Protein AF-A3DMK6-F1 (afdb_monomer_lite)

Organism: Staphylothermus marinus (strain ATCC 43588 / DSM 3639 / JCM 9404 / F1) (NCBI:txid399550)

Structure (mmCIF, N/CA/C/O backbone):
data_AF-A3DMK6-F1
#
_entry.id   AF-A3DMK6-F1
#
loop_
_atom_site.group_PDB
_atom_site.id
_atom_site.type_symbol
_atom_site.label_atom_id
_atom_site.label_alt_id
_atom_site.label_comp_id
_atom_site.label_asym_id
_atom_site.label_entity_id
_atom_site.label_seq_id
_atom_site.pdbx_PDB_ins_code
_atom_site.Cartn_x
_atom_site.Cartn_y
_atom_site.Cartn_z
_atom_site.occupancy
_atom_site.B_iso_or_equiv
_atom_site.auth_seq_id
_atom_site.auth_comp_id
_atom_site.auth_asym_id
_atom_site.auth_atom_id
_atom_site.pdbx_PDB_model_num
ATOM 1 N N . MET A 1 1 ? -2.965 -9.125 -11.545 1.00 85.62 1 MET A N 1
ATOM 2 C CA . MET A 1 1 ? -3.721 -8.893 -10.287 1.00 85.62 1 MET A CA 1
ATOM 3 C C . MET A 1 1 ? -3.870 -7.387 -10.126 1.00 85.62 1 MET A C 1
ATOM 5 O O . MET A 1 1 ? -3.005 -6.695 -10.634 1.00 85.62 1 MET A O 1
ATOM 9 N N . ARG A 1 2 ? -4.929 -6.840 -9.517 1.00 94.12 2 ARG A N 1
ATOM 10 C CA . ARG A 1 2 ? -4.987 -5.387 -9.255 1.00 94.12 2 ARG A CA 1
ATOM 11 C C . ARG A 1 2 ? -4.384 -5.066 -7.891 1.00 94.12 2 ARG A C 1
ATOM 13 O O . ARG A 1 2 ? -4.319 -5.923 -7.012 1.00 94.12 2 ARG A O 1
ATOM 20 N N . VAL A 1 3 ? -3.991 -3.812 -7.690 1.00 96.75 3 VAL A N 1
ATOM 21 C CA . VAL A 1 3 ? -3.414 -3.344 -6.419 1.00 96.75 3 VAL A CA 1
ATOM 22 C C . VAL A 1 3 ? -4.370 -3.550 -5.240 1.00 96.75 3 VAL A C 1
ATOM 24 O O . VAL A 1 3 ? -3.948 -3.978 -4.168 1.00 96.75 3 VAL A O 1
ATOM 27 N N . GLY A 1 4 ? -5.670 -3.323 -5.454 1.00 97.19 4 GLY A N 1
ATOM 28 C CA . GLY A 1 4 ? -6.699 -3.584 -4.445 1.00 97.19 4 GLY A CA 1
ATOM 29 C C . GLY A 1 4 ? -6.744 -5.053 -4.008 1.00 97.19 4 GLY A C 1
ATOM 30 O O . GLY A 1 4 ? -6.741 -5.331 -2.811 1.00 97.19 4 GLY A O 1
ATOM 31 N N . ASP A 1 5 ? -6.688 -5.991 -4.961 1.00 97.06 5 ASP A N 1
ATOM 32 C CA . ASP A 1 5 ? -6.677 -7.433 -4.676 1.00 97.06 5 ASP A CA 1
ATOM 33 C C . ASP A 1 5 ? -5.461 -7.817 -3.821 1.00 97.06 5 ASP A C 1
ATOM 35 O O . ASP A 1 5 ? -5.578 -8.582 -2.864 1.00 97.06 5 ASP A O 1
ATOM 39 N N . ALA A 1 6 ? -4.294 -7.244 -4.137 1.00 96.88 6 ALA A N 1
ATOM 40 C CA . ALA A 1 6 ? -3.062 -7.458 -3.384 1.00 96.88 6 ALA A CA 1
ATOM 41 C C . ALA A 1 6 ? -3.206 -7.006 -1.925 1.00 96.88 6 ALA A C 1
ATOM 43 O O . ALA A 1 6 ? -2.814 -7.727 -1.007 1.00 96.88 6 ALA A O 1
ATOM 44 N N . ILE A 1 7 ? -3.789 -5.822 -1.707 1.00 97.12 7 ILE A N 1
ATOM 45 C CA . ILE A 1 7 ? -4.023 -5.285 -0.364 1.00 97.12 7 ILE A CA 1
ATOM 46 C C . ILE A 1 7 ? -4.966 -6.202 0.411 1.00 97.12 7 ILE A C 1
ATOM 48 O O . ILE A 1 7 ? -4.625 -6.589 1.527 1.00 97.12 7 ILE A O 1
ATOM 52 N N . LEU A 1 8 ? -6.094 -6.597 -0.187 1.00 97.44 8 LEU A N 1
ATOM 53 C CA . LEU A 1 8 ? -7.074 -7.478 0.453 1.00 97.44 8 LEU A CA 1
ATOM 54 C C . LEU A 1 8 ? -6.479 -8.843 0.806 1.00 97.44 8 LEU A C 1
ATOM 56 O O . LEU A 1 8 ? -6.710 -9.342 1.907 1.00 97.44 8 LEU A O 1
ATOM 60 N N . LEU A 1 9 ? -5.670 -9.419 -0.086 1.00 96.56 9 LEU A N 1
ATOM 61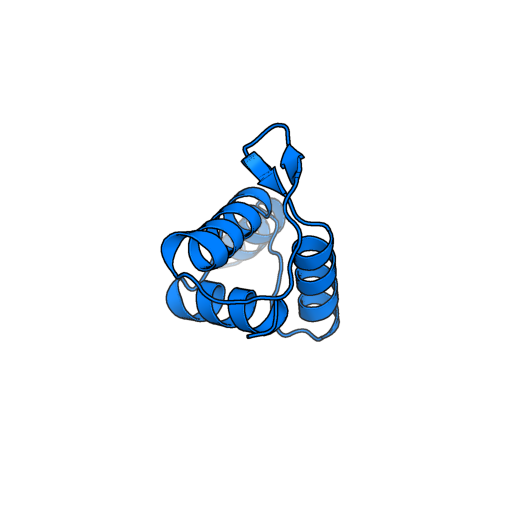 C CA . LEU A 1 9 ? -4.942 -10.660 0.169 1.00 96.56 9 LEU A CA 1
ATOM 62 C C . LEU A 1 9 ? -4.000 -10.507 1.373 1.00 96.56 9 LEU A C 1
ATOM 64 O O . LEU A 1 9 ? -4.046 -11.307 2.306 1.00 96.56 9 LEU A O 1
ATOM 68 N N . ILE A 1 10 ? -3.164 -9.464 1.371 1.00 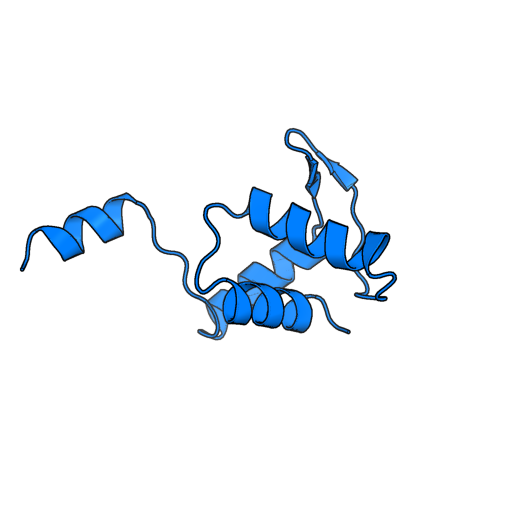96.19 10 ILE A N 1
ATOM 69 C CA . ILE A 1 10 ? -2.194 -9.203 2.442 1.00 96.19 10 ILE A CA 1
ATOM 70 C C . ILE A 1 10 ? -2.913 -9.017 3.781 1.00 96.19 10 ILE A C 1
ATOM 72 O O . ILE A 1 10 ? -2.531 -9.636 4.776 1.00 96.19 10 ILE A O 1
ATOM 76 N N . THR A 1 11 ? -3.957 -8.186 3.826 1.00 95.69 11 THR A N 1
ATOM 77 C CA . THR A 1 11 ? -4.710 -7.940 5.062 1.00 95.69 11 THR A CA 1
ATOM 78 C C . THR A 1 11 ? -5.509 -9.159 5.500 1.00 95.69 11 THR A C 1
ATOM 80 O O . THR A 1 11 ? -5.596 -9.411 6.695 1.00 95.69 11 THR A O 1
ATOM 83 N N . GLY A 1 12 ? -6.040 -9.949 4.565 1.00 96.38 12 GLY A N 1
ATOM 84 C CA . GLY A 1 12 ? -6.765 -11.182 4.867 1.00 96.38 12 GLY A CA 1
ATOM 85 C C . GLY A 1 12 ? -5.870 -12.260 5.481 1.00 96.38 12 GLY A C 1
ATOM 86 O O . GLY A 1 12 ? -6.288 -12.941 6.412 1.00 96.38 12 GLY A O 1
ATOM 87 N N . ILE A 1 13 ? -4.621 -12.379 5.017 1.00 96.44 13 ILE A N 1
ATOM 88 C CA . ILE A 1 13 ? -3.649 -13.342 5.559 1.00 96.44 13 ILE A CA 1
ATOM 89 C C . ILE A 1 13 ? -3.089 -12.877 6.909 1.00 96.44 13 ILE A C 1
ATOM 91 O O . ILE A 1 13 ? -2.945 -13.679 7.829 1.00 96.44 13 ILE A O 1
ATOM 95 N N . LEU A 1 14 ? -2.742 -11.593 7.038 1.00 96.38 14 LEU A N 1
ATOM 96 C CA . LEU A 1 14 ? -2.077 -11.066 8.237 1.00 96.38 14 LEU A CA 1
ATOM 97 C C . LEU A 1 14 ? -3.053 -10.601 9.329 1.00 96.38 14 LEU A C 1
ATOM 99 O O . LEU A 1 14 ? -2.625 -10.307 10.446 1.00 96.38 14 LEU A O 1
ATOM 103 N N . GLY A 1 15 ? -4.341 -10.474 9.011 1.00 94.62 15 GLY A N 1
ATOM 104 C CA . GLY A 1 15 ? -5.386 -9.900 9.862 1.00 94.62 15 GLY A CA 1
ATOM 105 C C . GLY A 1 15 ? -5.281 -8.379 10.012 1.00 94.62 15 GLY A C 1
ATOM 106 O O . GLY A 1 15 ? -6.260 -7.660 9.836 1.00 94.62 15 GLY A O 1
ATOM 107 N N . SER A 1 16 ? -4.091 -7.859 10.318 1.00 93.12 16 SER A N 1
ATOM 108 C CA . SER A 1 16 ? -3.839 -6.420 10.417 1.00 93.12 16 SER A CA 1
ATOM 109 C C . SER A 1 16 ? -2.416 -6.056 10.000 1.00 93.12 16 SER A C 1
ATOM 111 O O . SER A 1 16 ? -1.468 -6.824 10.171 1.00 93.12 16 SER A O 1
ATOM 113 N N . VAL A 1 17 ? -2.253 -4.847 9.463 1.00 94.75 17 VAL A N 1
ATOM 114 C CA . VAL A 1 17 ? -0.945 -4.288 9.112 1.00 94.75 17 VAL A CA 1
ATOM 115 C C . VAL A 1 17 ? -0.762 -2.973 9.852 1.00 94.75 17 VAL A C 1
ATOM 117 O O . VAL A 1 17 ? -1.503 -2.015 9.649 1.00 94.75 17 VAL A O 1
ATOM 120 N N . ARG A 1 18 ? 0.255 -2.914 10.718 1.00 93.31 18 ARG A N 1
ATOM 121 C CA . ARG A 1 18 ? 0.610 -1.685 11.433 1.00 93.31 18 ARG A CA 1
ATOM 122 C C . ARG A 1 18 ? 1.343 -0.724 10.496 1.00 93.31 18 ARG A C 1
ATOM 124 O O . ARG A 1 18 ? 2.492 -0.975 10.131 1.00 93.31 18 ARG A O 1
ATOM 131 N N . GLY A 1 19 ? 0.682 0.385 10.175 1.00 90.94 19 GLY A N 1
ATOM 132 C CA . GLY A 1 19 ? 1.239 1.497 9.408 1.00 90.94 19 GLY A CA 1
ATOM 133 C C . GLY A 1 19 ? 1.170 1.305 7.892 1.00 90.94 19 GLY A C 1
ATOM 134 O O . GLY A 1 19 ? 1.488 0.243 7.355 1.00 90.94 19 GLY A O 1
ATOM 135 N N . THR A 1 20 ? 0.814 2.376 7.185 1.00 92.06 20 THR A N 1
ATOM 136 C CA . THR A 1 20 ? 0.674 2.386 5.720 1.00 92.06 20 THR A CA 1
ATOM 137 C C . THR A 1 20 ? 1.998 2.103 5.016 1.00 92.06 20 THR A C 1
ATOM 139 O O . THR A 1 20 ? 2.030 1.311 4.081 1.00 92.06 20 THR A O 1
ATOM 142 N N . THR A 1 21 ? 3.120 2.633 5.510 1.00 94.25 21 THR A N 1
ATOM 143 C CA . THR A 1 21 ? 4.462 2.366 4.959 1.00 94.25 21 THR A CA 1
ATOM 144 C C . THR A 1 21 ? 4.780 0.872 4.871 1.00 94.25 21 THR A C 1
ATOM 146 O O . THR A 1 21 ? 5.405 0.426 3.911 1.00 94.25 21 THR A O 1
ATOM 149 N N . ARG A 1 22 ? 4.350 0.071 5.857 1.00 95.75 22 ARG A N 1
ATOM 150 C CA . ARG A 1 22 ? 4.553 -1.382 5.823 1.00 95.75 22 ARG A CA 1
ATOM 151 C C . ARG A 1 22 ? 3.720 -2.027 4.719 1.00 95.75 22 ARG A C 1
ATOM 153 O O . ARG A 1 22 ? 4.224 -2.919 4.047 1.00 95.75 22 ARG A O 1
ATOM 160 N N . LEU A 1 23 ? 2.490 -1.562 4.509 1.00 96.44 23 LEU A N 1
ATOM 161 C CA . LEU A 1 23 ? 1.624 -2.063 3.445 1.00 96.44 23 LEU A CA 1
ATOM 162 C C . LEU A 1 23 ? 2.228 -1.797 2.057 1.00 96.44 23 LEU A C 1
ATOM 164 O O . LEU A 1 23 ? 2.319 -2.729 1.266 1.00 96.44 23 LEU A O 1
ATOM 168 N N . HIS A 1 24 ? 2.756 -0.592 1.805 1.00 97.00 24 HIS A N 1
ATOM 169 C CA . HIS A 1 24 ? 3.479 -0.269 0.559 1.00 97.00 24 HIS A CA 1
ATOM 170 C C . HIS A 1 24 ? 4.642 -1.231 0.289 1.00 97.00 24 HIS A C 1
ATOM 172 O O . HIS A 1 24 ? 4.756 -1.776 -0.807 1.00 97.00 24 HIS A O 1
ATOM 178 N N . LYS A 1 25 ? 5.459 -1.518 1.309 1.00 96.62 25 LYS A N 1
ATOM 179 C CA . LYS A 1 25 ? 6.565 -2.483 1.195 1.00 96.62 25 LYS A CA 1
ATOM 180 C C . LYS A 1 25 ? 6.092 -3.903 0.901 1.00 96.62 25 LYS A C 1
ATOM 182 O O . LYS A 1 25 ? 6.748 -4.607 0.144 1.00 96.62 25 LYS A O 1
ATOM 187 N N . LEU A 1 26 ? 4.991 -4.340 1.510 1.00 96.75 26 LEU A N 1
ATOM 188 C CA . LEU A 1 26 ? 4.455 -5.683 1.285 1.00 96.75 26 LEU A CA 1
ATOM 189 C C . LEU A 1 26 ? 3.918 -5.837 -0.141 1.00 96.75 26 LEU A C 1
ATOM 191 O O . LEU A 1 26 ? 4.209 -6.846 -0.778 1.00 96.75 26 LEU A O 1
ATOM 195 N N . VAL A 1 27 ? 3.207 -4.832 -0.666 1.00 96.88 27 VAL A N 1
ATOM 196 C CA . VAL A 1 27 ? 2.753 -4.856 -2.067 1.00 96.88 27 VAL A CA 1
ATOM 197 C C . VAL A 1 27 ? 3.951 -4.818 -3.021 1.00 96.88 27 VAL A C 1
ATOM 199 O O . VAL A 1 27 ? 3.980 -5.586 -3.977 1.00 96.88 27 VAL A O 1
ATOM 202 N N . PHE A 1 28 ? 4.976 -4.011 -2.728 1.00 96.56 28 PHE A N 1
ATOM 203 C CA . PHE A 1 28 ? 6.225 -3.997 -3.498 1.00 96.56 28 PHE A CA 1
ATOM 204 C C . PHE A 1 28 ? 6.902 -5.374 -3.545 1.00 96.56 28 PHE A C 1
ATOM 206 O O . PHE A 1 28 ? 7.246 -5.856 -4.621 1.00 96.56 28 PHE A O 1
ATOM 213 N N . LEU A 1 29 ? 7.065 -6.034 -2.393 1.00 95.75 29 LEU A N 1
ATOM 214 C CA . LEU A 1 29 ? 7.670 -7.368 -2.328 1.00 95.75 29 LEU A CA 1
ATOM 215 C C . LEU A 1 29 ? 6.849 -8.397 -3.110 1.00 95.75 29 LEU A C 1
ATOM 217 O O . LEU A 1 29 ? 7.420 -9.225 -3.812 1.00 95.75 29 LEU A O 1
ATOM 221 N N . LEU A 1 30 ? 5.519 -8.321 -3.046 1.00 94.75 30 LEU A N 1
ATOM 222 C CA . LEU A 1 30 ? 4.647 -9.187 -3.836 1.00 94.75 30 LEU A CA 1
ATOM 223 C C . LEU A 1 30 ? 4.828 -8.967 -5.348 1.00 94.75 30 LEU A C 1
ATOM 225 O O . LEU A 1 30 ? 4.812 -9.933 -6.109 1.00 94.75 30 LEU A O 1
ATOM 229 N N . ALA A 1 31 ? 5.038 -7.719 -5.774 1.00 94.75 31 ALA A N 1
ATOM 230 C CA . ALA A 1 31 ? 5.267 -7.364 -7.175 1.00 94.75 31 ALA A CA 1
ATOM 231 C C . ALA A 1 31 ? 6.607 -7.915 -7.675 1.00 94.75 31 ALA A C 1
ATOM 233 O O . ALA A 1 31 ? 6.667 -8.590 -8.701 1.00 94.75 31 ALA A O 1
ATOM 234 N N . ILE A 1 32 ? 7.680 -7.639 -6.931 1.00 91.88 32 ILE A N 1
ATOM 235 C CA . ILE A 1 32 ? 9.049 -7.915 -7.368 1.00 91.88 32 ILE A CA 1
ATOM 236 C C . ILE A 1 32 ? 9.447 -9.370 -7.110 1.00 91.88 32 ILE A C 1
ATOM 238 O O . ILE A 1 32 ? 9.811 -10.081 -8.044 1.00 91.88 32 ILE A O 1
ATOM 242 N N . GLU A 1 33 ? 9.344 -9.838 -5.865 1.00 88.75 33 GLU A N 1
ATOM 243 C CA . GLU A 1 33 ? 9.763 -11.196 -5.485 1.00 88.75 33 GLU A CA 1
ATOM 244 C C . GLU A 1 33 ? 8.742 -12.238 -5.942 1.00 88.75 33 GLU A C 1
ATOM 246 O O . GLU A 1 33 ? 9.098 -13.312 -6.427 1.00 88.75 33 GLU A O 1
ATOM 251 N N . GLY A 1 34 ? 7.453 -11.898 -5.842 1.00 85.12 34 GLY A N 1
ATOM 252 C CA . GLY A 1 34 ? 6.372 -12.746 -6.339 1.00 85.12 34 GLY A CA 1
ATOM 253 C C . GLY A 1 34 ? 6.269 -12.773 -7.866 1.00 85.12 34 GLY A C 1
ATOM 254 O O . GLY A 1 34 ? 5.558 -13.625 -8.398 1.00 85.12 34 GLY A O 1
ATOM 255 N N . LYS A 1 35 ? 6.963 -11.862 -8.570 1.00 90.75 35 LYS A N 1
ATOM 256 C CA . LYS A 1 35 ? 6.868 -11.656 -10.028 1.00 90.75 35 LYS A CA 1
ATOM 257 C C . LYS A 1 35 ? 5.419 -11.534 -10.506 1.00 90.75 35 LYS A C 1
ATOM 259 O O . LYS A 1 35 ? 5.061 -12.021 -11.580 1.00 90.75 35 LYS A O 1
ATOM 264 N N . ILE A 1 36 ? 4.574 -10.921 -9.680 1.00 91.94 36 ILE A N 1
ATOM 265 C CA . ILE A 1 36 ? 3.161 -10.732 -9.981 1.00 91.94 36 ILE A CA 1
ATOM 266 C C . ILE A 1 36 ? 3.002 -9.356 -10.601 1.00 91.94 36 ILE A C 1
ATOM 268 O O . ILE A 1 36 ? 3.329 -8.352 -9.976 1.00 91.94 36 ILE A O 1
ATOM 272 N N . ASP A 1 37 ? 2.448 -9.304 -11.809 1.00 92.62 37 ASP A N 1
ATOM 273 C CA . ASP A 1 37 ? 2.036 -8.034 -12.388 1.00 92.62 37 ASP A CA 1
ATOM 274 C C . ASP A 1 37 ? 0.806 -7.503 -11.636 1.00 92.62 37 ASP A C 1
ATOM 276 O O . ASP A 1 37 ? -0.291 -8.087 -11.684 1.00 92.62 37 ASP A O 1
ATOM 280 N N . ILE A 1 38 ? 1.037 -6.428 -10.879 1.00 91.44 38 ILE A N 1
ATOM 281 C CA . ILE A 1 38 ? 0.029 -5.740 -10.068 1.00 91.44 38 ILE A CA 1
ATOM 282 C C . ILE A 1 38 ? -0.413 -4.408 -10.697 1.00 91.44 38 ILE A C 1
ATOM 284 O O . ILE A 1 38 ? -1.355 -3.789 -10.202 1.00 91.44 38 ILE A O 1
ATOM 288 N N . GLY A 1 39 ? 0.255 -3.960 -11.770 1.00 91.38 39 GLY A N 1
ATOM 289 C CA . GLY A 1 39 ? -0.003 -2.663 -12.397 1.00 91.38 39 GLY A CA 1
ATOM 290 C C . GLY A 1 39 ? 0.253 -1.456 -11.486 1.00 91.38 39 GLY A C 1
ATOM 291 O O . GLY A 1 39 ? -0.520 -0.507 -11.536 1.00 91.38 39 GLY A O 1
ATOM 292 N N . ALA A 1 40 ? 1.286 -1.509 -10.636 1.00 93.94 40 ALA A N 1
ATOM 293 C CA . ALA A 1 40 ? 1.680 -0.407 -9.753 1.00 93.94 40 ALA A CA 1
ATOM 294 C C . ALA A 1 40 ? 3.102 0.072 -10.057 1.00 93.94 40 ALA A C 1
ATOM 296 O O . ALA A 1 40 ? 4.017 -0.744 -10.195 1.00 93.94 40 ALA A O 1
ATOM 297 N N . GLU A 1 41 ? 3.298 1.387 -10.086 1.00 93.94 41 GLU A N 1
ATOM 298 C CA . GLU A 1 41 ? 4.616 2.007 -10.163 1.00 93.94 41 GLU A CA 1
ATOM 299 C C . GLU A 1 41 ? 5.137 2.317 -8.756 1.00 93.94 41 GLU A C 1
ATOM 301 O O . GLU A 1 41 ? 4.427 2.882 -7.921 1.00 93.94 41 GLU A O 1
ATOM 306 N N . PHE A 1 42 ? 6.392 1.951 -8.485 1.00 95.62 42 PHE A N 1
ATOM 307 C CA . PHE A 1 42 ? 7.047 2.213 -7.206 1.00 95.62 42 PHE A CA 1
ATOM 308 C C . PHE A 1 42 ? 8.213 3.174 -7.376 1.00 95.62 42 PHE A C 1
ATOM 310 O O . PHE A 1 42 ? 9.118 2.938 -8.175 1.00 95.62 42 PHE A O 1
ATOM 317 N N . ILE A 1 43 ? 8.233 4.206 -6.539 1.00 95.44 43 ILE A N 1
ATOM 318 C CA . ILE A 1 43 ? 9.318 5.178 -6.456 1.00 95.44 43 ILE A CA 1
ATOM 319 C C . ILE A 1 43 ? 10.061 5.043 -5.119 1.00 95.44 43 ILE A C 1
ATOM 321 O O . ILE A 1 43 ? 9.443 4.741 -4.090 1.00 95.44 43 ILE A O 1
ATOM 325 N N . PRO A 1 44 ? 11.388 5.266 -5.087 1.00 94.75 44 PRO A N 1
ATOM 326 C CA . PRO A 1 44 ? 12.124 5.377 -3.834 1.00 94.75 44 PRO A CA 1
ATOM 327 C C . PRO A 1 44 ? 11.557 6.504 -2.963 1.00 94.75 44 PRO A C 1
ATOM 329 O O . PRO A 1 44 ? 11.327 7.614 -3.440 1.00 94.75 44 PRO A O 1
ATOM 332 N N . TYR A 1 45 ? 11.362 6.235 -1.673 1.00 93.12 45 TYR A N 1
ATOM 333 C CA . TYR A 1 45 ? 10.866 7.214 -0.707 1.00 93.12 45 TYR A CA 1
ATOM 334 C C . TYR A 1 45 ? 11.566 7.064 0.650 1.00 93.12 45 TYR A C 1
ATOM 336 O O . TYR A 1 45 ? 12.296 6.098 0.880 1.00 93.12 45 TYR A O 1
ATOM 344 N N . TYR A 1 46 ? 11.335 8.011 1.569 1.00 89.06 46 TYR A 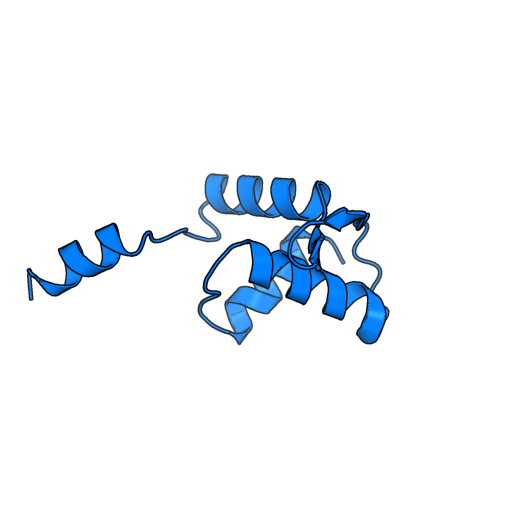N 1
ATOM 345 C CA . TYR A 1 46 ? 12.081 8.156 2.833 1.00 89.06 46 TYR A CA 1
ATOM 346 C C . TYR A 1 46 ? 12.229 6.874 3.658 1.00 89.06 46 TYR A C 1
ATOM 348 O O . TYR A 1 46 ? 13.241 6.677 4.324 1.00 89.06 46 TYR A O 1
ATOM 356 N N . TYR A 1 47 ? 11.227 5.997 3.620 1.00 88.56 47 TYR A N 1
ATOM 357 C CA . TYR A 1 47 ? 11.205 4.775 4.419 1.00 88.56 47 TYR A CA 1
ATOM 358 C C . TYR A 1 47 ? 11.189 3.502 3.579 1.00 88.56 47 TYR A C 1
ATOM 360 O O . TYR A 1 47 ? 10.980 2.432 4.145 1.00 88.56 47 TYR A O 1
ATOM 368 N N . GLY A 1 48 ? 11.407 3.587 2.267 1.00 91.06 48 GLY A N 1
ATOM 369 C CA . GLY A 1 48 ? 11.330 2.467 1.330 1.00 91.06 48 GLY A CA 1
ATOM 370 C C . GLY A 1 48 ? 10.500 2.804 0.090 1.00 91.06 48 GLY A C 1
ATOM 371 O O . GLY A 1 48 ? 10.116 3.958 -0.084 1.00 91.06 48 GLY A O 1
ATOM 372 N N . PRO A 1 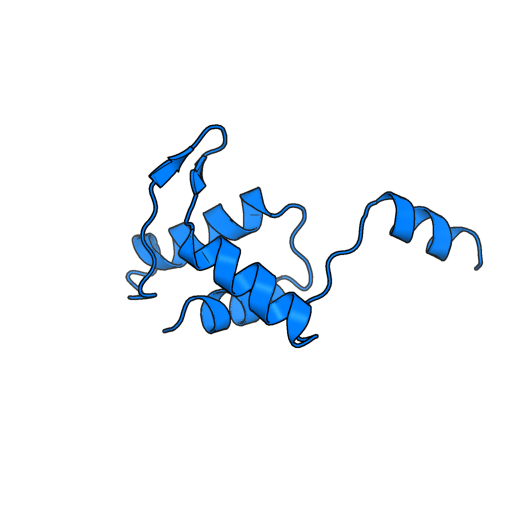49 ? 10.224 1.814 -0.772 1.00 94.94 49 PRO A N 1
ATOM 373 C CA . PRO A 1 49 ? 9.424 2.024 -1.970 1.00 94.94 49 PRO A CA 1
ATOM 374 C C . PRO A 1 49 ? 8.002 2.448 -1.598 1.00 94.94 49 PRO A C 1
ATOM 376 O O . PRO A 1 49 ? 7.380 1.877 -0.697 1.00 94.94 49 PRO A O 1
ATOM 379 N N . TRP A 1 50 ? 7.505 3.454 -2.302 1.00 97.19 50 TRP A N 1
ATOM 380 C CA . TRP A 1 50 ? 6.151 3.975 -2.185 1.00 97.19 50 TRP A CA 1
ATOM 381 C C . TRP A 1 50 ? 5.503 3.988 -3.566 1.00 97.19 50 TRP A C 1
ATOM 383 O O . TRP A 1 50 ? 6.199 4.175 -4.561 1.00 97.19 50 TRP A O 1
ATOM 393 N N . SER A 1 51 ? 4.189 3.791 -3.632 1.00 96.88 51 SER A N 1
ATOM 394 C CA . SER A 1 51 ? 3.445 3.806 -4.893 1.00 96.88 51 SER A CA 1
ATOM 395 C C . SER A 1 51 ? 2.185 4.671 -4.783 1.00 96.88 51 SER A C 1
ATOM 397 O O . SER A 1 51 ? 1.389 4.456 -3.862 1.00 96.88 51 SER A O 1
ATOM 399 N N . PRO A 1 52 ? 1.950 5.618 -5.710 1.00 96.94 52 PRO A N 1
ATOM 400 C CA . PRO A 1 52 ? 0.697 6.367 -5.745 1.00 96.94 52 PRO A CA 1
ATOM 401 C C . PRO A 1 52 ? -0.501 5.437 -5.969 1.00 96.94 52 PRO A C 1
ATOM 403 O O . PRO A 1 52 ? -1.523 5.611 -5.308 1.00 96.94 52 PRO A O 1
ATOM 406 N N . ASP A 1 53 ? -0.338 4.390 -6.780 1.00 97.62 53 ASP A N 1
ATOM 407 C CA . ASP A 1 53 ? -1.382 3.402 -7.074 1.00 97.62 53 ASP A CA 1
ATOM 408 C C . ASP A 1 53 ? -1.782 2.612 -5.821 1.00 97.62 53 ASP A C 1
ATOM 410 O O . ASP A 1 53 ? -2.962 2.381 -5.553 1.00 97.62 53 ASP A O 1
ATOM 414 N N . VAL A 1 54 ? -0.799 2.237 -4.993 1.00 97.19 54 VAL A N 1
ATOM 415 C CA . VAL A 1 54 ? -1.061 1.606 -3.689 1.00 97.19 54 VAL A CA 1
ATOM 416 C C . VAL A 1 54 ? -1.792 2.565 -2.761 1.00 97.19 54 VAL A C 1
ATOM 418 O O . VAL A 1 54 ? -2.725 2.156 -2.070 1.00 97.19 54 VAL A O 1
ATOM 421 N N . GLN A 1 55 ? -1.413 3.843 -2.744 1.00 97.06 55 GLN A N 1
ATOM 422 C CA . GLN A 1 55 ? -2.073 4.827 -1.893 1.00 97.06 55 GLN A CA 1
ATOM 423 C C . GLN A 1 55 ? -3.527 5.084 -2.318 1.00 97.06 55 GLN A C 1
ATOM 425 O O . GLN A 1 55 ? -4.411 5.192 -1.459 1.00 97.06 55 GLN A O 1
ATOM 430 N N . GLU A 1 56 ? -3.787 5.153 -3.620 1.00 97.81 56 GLU A N 1
ATOM 431 C CA . GLU A 1 56 ? -5.132 5.282 -4.175 1.00 97.81 56 GLU A CA 1
ATOM 432 C C . GLU A 1 56 ? -5.978 4.049 -3.846 1.00 97.81 56 GLU A C 1
ATOM 434 O O . GLU A 1 56 ? -7.078 4.186 -3.312 1.00 97.81 56 GLU A O 1
ATOM 439 N N . ALA A 1 57 ? -5.438 2.846 -4.055 1.00 97.62 57 ALA A N 1
ATOM 440 C CA . ALA A 1 57 ? -6.133 1.604 -3.741 1.00 97.62 57 ALA A CA 1
ATOM 441 C C . ALA A 1 57 ? -6.481 1.495 -2.247 1.00 97.62 57 ALA A C 1
ATOM 443 O O . ALA A 1 57 ? -7.611 1.147 -1.912 1.00 97.62 57 ALA A O 1
ATOM 444 N N . ILE A 1 58 ? -5.563 1.858 -1.340 1.00 97.12 58 ILE A N 1
ATOM 445 C CA . ILE A 1 58 ? -5.855 1.939 0.103 1.00 97.12 58 ILE A CA 1
ATOM 446 C C . ILE A 1 58 ? -7.040 2.878 0.354 1.00 97.12 58 ILE A C 1
ATOM 448 O O . ILE A 1 58 ? -7.969 2.526 1.078 1.00 97.12 58 ILE A O 1
ATOM 452 N N . THR A 1 59 ? -7.016 4.067 -0.247 1.00 97.31 59 THR A N 1
ATOM 453 C CA . THR A 1 59 ? -8.051 5.090 -0.047 1.00 97.31 59 THR A CA 1
ATOM 454 C C . THR A 1 59 ? -9.416 4.611 -0.548 1.00 97.31 59 THR A C 1
ATOM 456 O O . THR A 1 59 ? -10.415 4.763 0.157 1.00 97.31 59 THR A O 1
ATOM 459 N N . SER A 1 60 ? -9.460 3.982 -1.723 1.00 97.81 60 SER A N 1
ATOM 460 C CA . SER A 1 60 ? -10.682 3.415 -2.301 1.00 97.81 60 SER A CA 1
ATOM 461 C C . SER A 1 60 ? -11.237 2.270 -1.457 1.00 97.81 60 SER A C 1
ATOM 463 O O . SER A 1 60 ? -12.413 2.295 -1.112 1.00 97.81 60 SER A O 1
ATOM 465 N N . LEU A 1 61 ? -10.394 1.332 -1.014 1.00 97.75 61 LEU A N 1
ATOM 466 C CA . LEU A 1 61 ? -10.827 0.213 -0.169 1.00 97.75 61 LEU A CA 1
ATOM 467 C C . LEU A 1 61 ? -11.364 0.672 1.196 1.00 97.75 61 LEU A C 1
ATOM 469 O O . LEU A 1 61 ? -12.315 0.084 1.710 1.00 97.75 61 LEU A O 1
ATOM 473 N N . ILE A 1 62 ? -10.784 1.728 1.781 1.00 96.38 62 ILE A N 1
ATOM 474 C CA . ILE A 1 62 ? -11.320 2.354 3.001 1.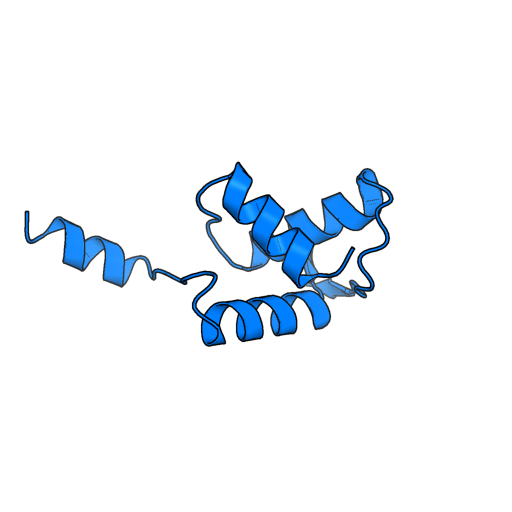00 96.38 62 ILE A CA 1
ATOM 475 C C . ILE A 1 62 ? -12.698 2.956 2.720 1.00 96.38 62 ILE A C 1
ATOM 477 O O . ILE A 1 62 ? -13.636 2.739 3.484 1.00 96.38 62 ILE A O 1
ATOM 481 N N . LYS A 1 63 ? -12.832 3.706 1.619 1.00 97.62 63 LYS A N 1
ATOM 482 C CA . LYS A 1 63 ? -14.093 4.344 1.221 1.00 97.62 63 LYS A CA 1
ATOM 483 C C . LYS A 1 63 ? -15.198 3.320 0.942 1.00 97.62 63 LYS A C 1
ATOM 485 O O . LYS A 1 63 ? -16.356 3.581 1.248 1.00 97.62 63 LYS A O 1
ATOM 490 N N . GLU A 1 64 ? -14.840 2.170 0.385 1.00 97.69 64 GLU A N 1
ATOM 491 C CA . GLU A 1 64 ? -15.739 1.041 0.124 1.00 97.69 64 GLU A CA 1
ATOM 492 C C . GLU A 1 64 ? -16.059 0.218 1.384 1.00 97.69 64 GLU A C 1
ATOM 494 O O . GLU A 1 64 ? -16.936 -0.641 1.349 1.00 97.69 64 GLU A O 1
ATOM 499 N N . GLY A 1 65 ? -15.380 0.475 2.508 1.00 97.00 65 GLY A N 1
ATOM 500 C CA . GLY A 1 65 ? -15.585 -0.242 3.768 1.00 97.00 65 GLY A CA 1
ATOM 501 C C . GLY A 1 65 ? -14.979 -1.648 3.801 1.00 97.00 65 GLY A C 1
ATOM 502 O O . GLY A 1 65 ? -15.310 -2.431 4.689 1.00 97.00 65 GLY A O 1
ATOM 503 N N . LEU A 1 66 ? -14.094 -1.979 2.855 1.00 97.12 66 LEU A N 1
ATOM 504 C CA . LEU A 1 66 ? -13.446 -3.292 2.761 1.00 97.12 66 LEU A CA 1
ATOM 505 C C . LEU A 1 66 ? -12.253 -3.433 3.711 1.00 97.12 66 LEU A C 1
ATOM 507 O O . LEU A 1 66 ? -11.924 -4.540 4.135 1.00 97.12 66 LEU A O 1
ATOM 511 N N . ILE A 1 67 ? -11.613 -2.316 4.063 1.00 95.19 67 ILE A N 1
ATOM 512 C CA . ILE A 1 67 ? -10.585 -2.249 5.105 1.00 95.19 67 ILE A CA 1
ATOM 513 C C . ILE A 1 67 ? -10.850 -1.051 6.019 1.00 95.19 67 ILE A C 1
ATOM 515 O O . ILE A 1 67 ? -11.415 -0.043 5.600 1.00 95.19 67 ILE A O 1
ATOM 519 N N . SER A 1 68 ? -10.392 -1.132 7.266 1.00 92.81 68 SER A N 1
ATOM 520 C CA . SER A 1 68 ? -10.503 -0.044 8.243 1.00 92.81 68 SER A CA 1
ATOM 521 C C . SER A 1 68 ? -9.132 0.374 8.760 1.00 92.81 68 SER A C 1
ATOM 523 O O . SER A 1 68 ? -8.284 -0.476 9.034 1.00 92.81 68 SER A O 1
ATOM 525 N N . VAL A 1 69 ? -8.940 1.673 8.979 1.00 90.81 69 VAL A N 1
ATOM 526 C CA . VAL A 1 69 ? -7.768 2.202 9.684 1.00 90.81 69 VAL A CA 1
ATOM 527 C C . VAL A 1 69 ? -8.168 2.503 11.119 1.00 90.81 69 VAL A C 1
ATOM 529 O O . VAL A 1 69 ? -9.098 3.267 11.356 1.00 90.81 69 VAL A O 1
ATOM 532 N N . ILE A 1 70 ? -7.455 1.906 12.070 1.00 88.38 70 ILE A N 1
ATOM 533 C CA . ILE A 1 70 ? -7.662 2.141 13.498 1.00 88.38 70 ILE A CA 1
ATOM 534 C C . ILE A 1 70 ? -6.460 2.932 14.000 1.00 88.38 70 ILE A C 1
ATOM 536 O O . ILE A 1 70 ? -5.324 2.461 13.889 1.00 88.38 70 ILE A O 1
ATOM 540 N N . SER A 1 71 ? -6.687 4.135 14.530 1.00 83.75 71 SER A N 1
ATOM 541 C CA .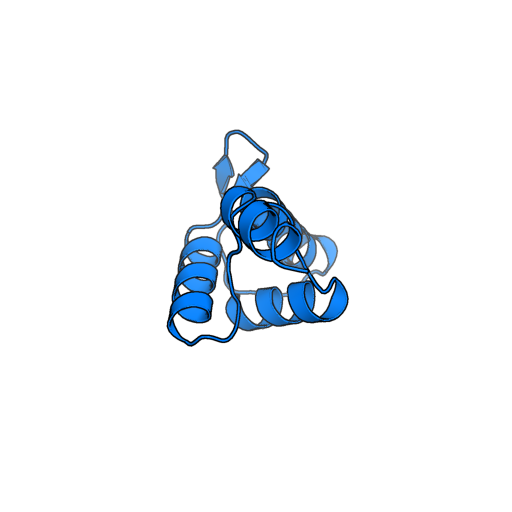 SER A 1 71 ? -5.610 4.875 15.185 1.00 83.75 71 SER A CA 1
ATOM 542 C C . SER A 1 71 ? -5.313 4.260 16.558 1.00 83.75 71 SER A C 1
ATOM 544 O O . SER A 1 71 ? -6.197 3.698 17.207 1.00 83.75 71 SER A O 1
ATOM 546 N N . GLU A 1 72 ? -4.074 4.368 17.043 1.00 73.56 72 GLU A N 1
ATOM 547 C CA . GLU A 1 72 ? -3.730 3.876 18.390 1.00 73.56 72 GLU A CA 1
ATOM 548 C C . GLU A 1 72 ? -4.565 4.565 19.485 1.00 73.56 72 GLU A C 1
ATOM 550 O O . GLU A 1 72 ? -4.906 3.947 20.493 1.00 73.56 72 GLU A O 1
ATOM 555 N N . ASN A 1 73 ? -4.993 5.809 19.246 1.00 69.38 73 ASN A N 1
ATOM 556 C CA . ASN A 1 73 ? -5.919 6.517 20.128 1.00 69.38 73 ASN A CA 1
ATOM 557 C C . ASN A 1 73 ? -7.315 5.878 20.174 1.00 69.38 73 ASN A C 1
ATOM 559 O O . ASN A 1 73 ? -7.949 5.886 21.231 1.00 69.38 73 ASN A O 1
ATOM 563 N N . ASP A 1 74 ? -7.790 5.303 19.069 1.00 68.12 74 ASP A N 1
ATOM 564 C CA . ASP A 1 74 ? -9.091 4.630 19.026 1.00 68.12 74 ASP A CA 1
ATOM 565 C C . ASP A 1 74 ? -9.048 3.286 19.762 1.00 68.12 74 ASP A C 1
ATOM 567 O O . ASP A 1 74 ? -9.984 2.947 20.489 1.00 68.12 74 ASP A O 1
ATOM 571 N N . GLN A 1 75 ? -7.926 2.559 19.690 1.00 60.66 75 GLN A N 1
ATOM 572 C CA . GLN A 1 75 ? -7.752 1.310 20.446 1.00 60.66 75 GLN A CA 1
ATOM 573 C C . GLN A 1 75 ? -7.762 1.535 21.964 1.00 60.66 75 GLN A C 1
ATOM 575 O O . GLN A 1 75 ? -8.391 0.778 22.708 1.00 60.66 75 GLN A O 1
ATOM 580 N N . LEU A 1 76 ? -7.133 2.619 22.431 1.00 60.31 76 LEU A N 1
ATOM 581 C CA . LEU A 1 76 ? -7.119 3.000 23.847 1.00 60.31 76 LEU A CA 1
ATOM 582 C C . LEU A 1 76 ? -8.501 3.390 24.390 1.00 60.31 76 LEU A C 1
ATOM 584 O O . LEU A 1 76 ? -8.708 3.326 25.603 1.00 60.31 76 LEU A O 1
ATOM 588 N N . ARG A 1 77 ? -9.435 3.816 23.531 1.00 57.88 77 ARG A N 1
ATOM 589 C CA . ARG A 1 77 ? -10.819 4.123 23.925 1.00 57.88 77 ARG A CA 1
ATOM 590 C C . ARG A 1 77 ? -11.657 2.861 24.097 1.00 57.88 77 ARG A C 1
ATOM 592 O O . ARG A 1 77 ? -12.413 2.780 25.062 1.00 57.88 77 ARG A O 1
ATOM 599 N N . ILE A 1 78 ? -11.481 1.877 23.217 1.00 60.66 78 ILE A N 1
ATOM 600 C CA . ILE A 1 78 ? -12.208 0.600 23.266 1.00 60.66 78 ILE A CA 1
ATOM 601 C C . ILE A 1 78 ? -11.793 -0.206 24.505 1.00 60.66 78 ILE A C 1
ATOM 603 O O . ILE A 1 78 ? -12.645 -0.711 25.226 1.00 60.66 78 ILE A O 1
ATOM 607 N N . SER A 1 79 ? -10.496 -0.241 24.825 1.00 61.44 79 SER A N 1
ATOM 608 C CA . SER A 1 79 ? -9.986 -1.015 25.967 1.00 61.44 79 SER A CA 1
ATOM 609 C C . SER A 1 79 ? -10.348 -0.450 27.350 1.00 61.44 79 SER A C 1
ATOM 611 O O . SER A 1 79 ? -10.123 -1.134 28.342 1.00 61.44 79 SER A O 1
ATOM 613 N N . ARG A 1 80 ? -10.857 0.788 27.453 1.00 63.41 80 ARG A N 1
ATOM 614 C CA . ARG A 1 80 ? -11.253 1.412 28.736 1.00 63.41 80 ARG A CA 1
ATOM 615 C C . ARG A 1 80 ? -12.732 1.231 29.089 1.00 63.41 80 ARG A C 1
ATOM 617 O O . ARG A 1 80 ? -13.145 1.687 30.149 1.00 63.41 80 ARG A O 1
ATOM 624 N N . HIS A 1 81 ? -13.520 0.632 28.199 1.00 56.03 81 HIS A N 1
ATOM 625 C CA . HIS A 1 81 ? -14.964 0.433 28.372 1.00 56.03 81 HIS A CA 1
ATOM 626 C C . HIS A 1 81 ? -15.343 -1.051 28.534 1.00 56.03 81 HIS A C 1
ATOM 628 O O . HIS A 1 81 ? -16.505 -1.401 28.337 1.00 56.03 81 HIS A O 1
ATOM 634 N N . ILE A 1 82 ? -14.374 -1.908 28.874 1.00 47.72 82 ILE A N 1
ATOM 635 C CA . ILE A 1 82 ? -14.565 -3.329 29.198 1.00 47.72 82 ILE A CA 1
ATOM 636 C C . ILE A 1 82 ? -14.106 -3.558 30.634 1.00 47.72 82 ILE A C 1
ATOM 638 O O . ILE A 1 82 ? -13.030 -3.018 30.979 1.00 47.72 82 ILE A O 1
#

Foldseek 3Di:
DELLVQLLVVCVVVVDDPDPLVSQVSSVCCVPVVVDPHVWDWDADDSGTHTPRNVVSVVVCVVVVVDDDDDPVNVVVVVVVD

Secondary structure (DSSP, 8-state):
--HHHHHHHHHHHHS--SSHHHHHHHHHHHHHTS--------EEETTEEE-HHHHHHHHHHHHTTSS----HHHHHHHTT--

Sequence (82 aa):
MRVGDAILLITGILGSVRGTTRLHKLVFLLAIEGKIDIGAEFIPYYYGPWSPDVQEAITSLIKEGLISVISENDQLRISRHI

Radius of gyration: 13.91 Å; chains: 1; bounding box: 28×22×42 Å

pLDDT: mean 90.15, std 11.84, range [47.72, 97.81]